Protein AF-E9E5L5-F1 (afdb_monomer_lite)

Structure (mmCIF, N/CA/C/O backbone):
data_AF-E9E5L5-F1
#
_entry.id   AF-E9E5L5-F1
#
loop_
_atom_site.group_PDB
_atom_site.id
_atom_site.type_symbol
_atom_site.label_atom_id
_atom_site.label_alt_id
_atom_site.label_comp_id
_atom_site.label_asym_id
_atom_site.label_entity_id
_atom_site.label_seq_id
_atom_site.pdbx_PDB_ins_code
_atom_site.Cartn_x
_atom_site.Cartn_y
_atom_site.Cartn_z
_atom_site.occupancy
_atom_site.B_iso_or_equiv
_atom_site.auth_seq_id
_atom_site.auth_comp_id
_atom_site.auth_asym_id
_atom_site.auth_atom_id
_atom_site.pdbx_PDB_model_num
ATOM 1 N N . MET A 1 1 ? 14.025 45.780 15.613 1.00 39.31 1 MET A N 1
ATOM 2 C CA . MET A 1 1 ? 13.785 45.197 14.276 1.00 39.31 1 MET A CA 1
ATOM 3 C C . MET A 1 1 ? 14.409 43.807 14.277 1.00 39.31 1 MET A C 1
ATOM 5 O O . MET A 1 1 ? 15.567 43.674 13.907 1.00 39.31 1 MET A O 1
ATOM 9 N N . SER A 1 2 ? 13.712 42.800 14.807 1.00 39.78 2 SER A N 1
ATOM 10 C CA . SER A 1 2 ? 14.229 41.425 14.818 1.00 39.78 2 SER A CA 1
ATOM 11 C C . SER A 1 2 ? 13.810 40.749 13.519 1.00 39.78 2 SER A C 1
ATOM 13 O O . SER A 1 2 ? 12.618 40.644 13.240 1.00 39.78 2 SER A O 1
ATOM 15 N N . ALA A 1 3 ? 14.792 40.371 12.703 1.00 44.47 3 ALA A N 1
ATOM 16 C CA . ALA A 1 3 ? 14.573 39.648 11.461 1.00 44.47 3 ALA A CA 1
ATOM 17 C C . ALA A 1 3 ? 14.050 38.240 11.7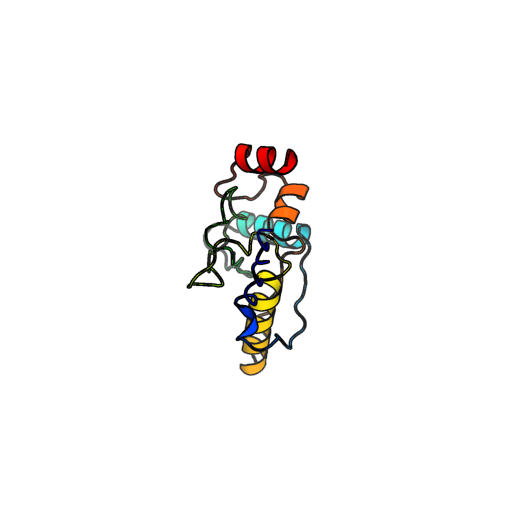74 1.00 44.47 3 ALA A C 1
ATOM 19 O O . ALA A 1 3 ? 14.644 37.511 12.566 1.00 44.47 3 ALA A O 1
ATOM 20 N N . VAL A 1 4 ? 12.929 37.876 11.156 1.00 40.59 4 VAL A N 1
ATOM 21 C CA . VAL A 1 4 ? 12.406 36.510 11.161 1.00 40.59 4 VAL A CA 1
ATOM 22 C C . VAL A 1 4 ? 13.197 35.729 10.116 1.00 40.59 4 VAL A C 1
ATOM 24 O O . VAL A 1 4 ? 13.047 35.964 8.919 1.00 40.59 4 VAL A O 1
ATOM 27 N N . THR A 1 5 ? 14.067 34.825 10.557 1.00 38.62 5 THR A N 1
ATOM 28 C CA . THR A 1 5 ? 14.702 33.839 9.679 1.00 38.62 5 THR A CA 1
ATOM 29 C C . THR A 1 5 ? 13.642 32.807 9.293 1.00 38.62 5 THR A C 1
ATOM 31 O O . THR A 1 5 ? 13.180 32.052 10.145 1.00 38.62 5 THR A O 1
ATOM 34 N N . GLN A 1 6 ? 13.214 32.797 8.028 1.00 42.97 6 GLN A N 1
ATOM 35 C CA . GLN A 1 6 ? 12.409 31.702 7.481 1.00 42.97 6 GLN A CA 1
ATOM 36 C C . GLN A 1 6 ? 13.263 30.428 7.468 1.00 42.97 6 GLN A C 1
ATOM 38 O O . GLN A 1 6 ? 14.373 30.434 6.933 1.00 42.97 6 GLN A O 1
ATOM 43 N N . ALA A 1 7 ? 12.761 29.355 8.079 1.00 49.84 7 ALA A N 1
ATOM 44 C CA . ALA A 1 7 ? 13.357 28.033 7.958 1.00 49.84 7 ALA A CA 1
ATOM 45 C C . ALA A 1 7 ? 13.292 27.598 6.485 1.00 49.84 7 ALA A C 1
ATOM 47 O O . ALA A 1 7 ? 12.228 27.645 5.873 1.00 49.84 7 ALA A O 1
ATOM 48 N N . GLN A 1 8 ? 14.434 27.230 5.904 1.00 48.19 8 GLN A N 1
ATOM 49 C CA . GLN A 1 8 ? 14.469 26.560 4.607 1.00 48.19 8 GLN A CA 1
ATOM 50 C C . GLN A 1 8 ? 13.942 25.135 4.795 1.00 48.19 8 GLN A C 1
ATOM 52 O O . GLN A 1 8 ? 14.515 24.380 5.580 1.00 48.19 8 GLN A O 1
ATOM 57 N N . ASP A 1 9 ? 12.869 24.779 4.088 1.00 61.03 9 ASP A N 1
ATOM 58 C CA . ASP A 1 9 ? 12.370 23.405 4.054 1.00 61.03 9 ASP A CA 1
ATOM 59 C C . ASP A 1 9 ? 13.462 22.479 3.502 1.00 61.03 9 ASP A C 1
ATOM 61 O O . ASP A 1 9 ? 14.008 22.703 2.417 1.00 61.03 9 ASP A O 1
ATOM 65 N N . ALA A 1 10 ? 13.804 21.441 4.266 1.00 62.66 10 ALA A N 1
ATOM 66 C CA . ALA A 1 10 ? 14.734 20.417 3.818 1.00 62.66 10 ALA A CA 1
ATOM 67 C C . ALA A 1 10 ? 14.164 19.692 2.582 1.00 62.66 10 ALA A C 1
ATOM 69 O O . ALA A 1 10 ? 12.948 19.481 2.490 1.00 62.66 10 ALA A O 1
ATOM 70 N N . PRO A 1 11 ? 15.014 19.282 1.622 1.00 70.56 11 PRO A N 1
ATOM 71 C CA . PRO A 1 11 ? 14.548 18.497 0.492 1.00 70.56 11 PRO A CA 1
ATOM 72 C C . PRO A 1 11 ? 13.938 17.177 0.994 1.00 70.56 11 PRO A C 1
ATOM 74 O O . PRO A 1 11 ? 14.405 16.609 1.984 1.00 70.56 11 PRO A O 1
ATOM 77 N N . 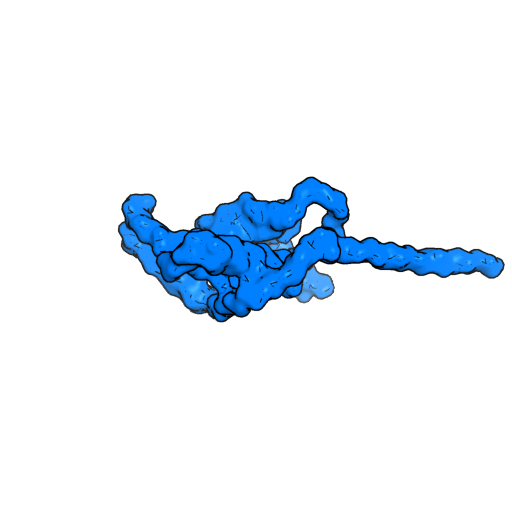PRO A 1 12 ? 12.898 16.649 0.328 1.00 74.12 12 PRO A N 1
ATOM 78 C CA . PRO A 1 12 ? 12.294 15.395 0.751 1.00 74.12 12 PRO A CA 1
ATOM 79 C C . PRO A 1 12 ? 13.306 14.245 0.654 1.00 74.12 12 PRO A C 1
ATOM 81 O O . PRO A 1 12 ? 14.132 14.227 -0.257 1.00 74.12 12 PRO A O 1
ATOM 84 N N . TRP A 1 13 ? 13.210 13.247 1.539 1.00 75.50 13 TRP A N 1
ATOM 85 C CA . TRP A 1 13 ? 14.185 12.145 1.630 1.00 75.50 13 TRP A CA 1
ATOM 86 C C . TRP A 1 13 ? 14.400 11.390 0.308 1.00 75.50 13 TRP A C 1
ATOM 88 O O . TRP A 1 13 ? 15.501 10.941 0.007 1.00 75.50 13 TRP A O 1
ATOM 98 N N . TRP A 1 14 ? 13.358 11.281 -0.521 1.00 72.50 14 TRP A N 1
ATOM 99 C CA . TRP A 1 14 ? 13.432 10.587 -1.808 1.00 72.50 14 TRP A CA 1
ATOM 100 C C . TRP A 1 14 ? 14.185 11.377 -2.888 1.00 72.50 14 TRP A C 1
ATOM 102 O O . TRP A 1 14 ? 14.390 10.852 -3.976 1.00 72.50 14 TRP A O 1
ATOM 112 N N . SER A 1 15 ? 14.575 12.630 -2.630 1.00 79.62 15 SER A N 1
ATOM 113 C CA . SER A 1 15 ? 15.284 13.479 -3.601 1.00 79.62 15 SER A CA 1
ATOM 114 C C . SER A 1 15 ? 16.688 12.979 -3.950 1.00 79.62 15 SER A C 1
ATOM 116 O O . SER A 1 15 ? 17.201 13.313 -5.013 1.00 79.62 15 SER A O 1
ATOM 118 N N . SER A 1 16 ? 17.300 12.157 -3.093 1.00 79.50 16 SER A N 1
ATOM 119 C CA . SER A 1 16 ? 18.600 11.524 -3.355 1.00 79.50 16 SER A CA 1
ATOM 120 C C . SER A 1 16 ? 18.509 10.269 -4.230 1.00 79.50 16 SER A C 1
ATOM 122 O O . SER A 1 16 ? 19.540 9.705 -4.593 1.00 79.50 16 SER A O 1
ATOM 124 N N . PHE A 1 17 ? 17.298 9.819 -4.564 1.00 79.88 17 PHE A N 1
ATOM 125 C CA . PHE A 1 17 ? 17.047 8.604 -5.333 1.00 79.88 17 PHE A CA 1
ATOM 126 C C . PHE A 1 17 ? 16.531 8.946 -6.738 1.00 79.88 17 PHE A C 1
ATOM 128 O O . PHE A 1 17 ? 15.884 9.982 -6.919 1.00 79.88 17 PHE A O 1
ATOM 135 N N . PRO A 1 18 ? 16.784 8.090 -7.746 1.00 85.56 18 PRO A N 1
ATOM 136 C CA . PRO A 1 18 ? 16.261 8.302 -9.092 1.00 85.56 18 PRO A CA 1
ATOM 137 C C . PRO A 1 18 ? 14.729 8.308 -9.101 1.00 85.56 18 PRO A C 1
ATOM 139 O O . PRO A 1 18 ? 14.085 7.635 -8.293 1.00 85.56 18 PRO A O 1
ATOM 142 N N . GLU A 1 19 ? 14.123 9.034 -10.039 1.00 87.44 19 GLU A N 1
ATOM 143 C CA . GLU A 1 19 ? 12.679 8.926 -10.248 1.00 87.44 19 GLU A CA 1
ATOM 144 C C . GLU A 1 19 ? 12.321 7.545 -10.816 1.00 87.44 19 GLU A C 1
ATOM 146 O O . GLU A 1 19 ? 13.027 7.064 -11.709 1.00 87.44 19 GLU A O 1
ATOM 151 N N . PRO A 1 20 ? 11.248 6.901 -10.314 1.00 89.62 20 PRO A N 1
ATOM 152 C CA . PRO A 1 20 ? 10.754 5.676 -10.919 1.00 89.62 20 PRO A CA 1
ATOM 153 C C . PRO A 1 20 ? 10.349 5.901 -12.374 1.00 89.62 20 PRO A C 1
ATOM 155 O O . PRO A 1 20 ? 9.744 6.926 -12.699 1.00 89.62 20 PRO A O 1
ATOM 158 N N . LYS A 1 21 ? 10.658 4.940 -13.241 1.00 90.56 21 LYS A N 1
ATOM 159 C CA . LYS A 1 21 ? 10.424 5.050 -14.690 1.00 90.56 21 LYS A CA 1
ATOM 160 C C . LYS A 1 21 ? 9.156 4.320 -15.114 1.00 90.56 21 LYS A C 1
ATOM 162 O O . LYS A 1 21 ? 8.466 4.762 -16.032 1.00 90.56 21 LYS A O 1
ATOM 167 N N . ALA A 1 22 ? 8.865 3.192 -14.477 1.00 86.75 22 ALA A N 1
ATOM 168 C CA . ALA A 1 22 ? 7.745 2.345 -14.829 1.00 86.75 22 ALA A CA 1
ATOM 169 C C . ALA A 1 22 ? 6.400 2.969 -14.419 1.00 86.75 22 ALA A C 1
ATOM 171 O O . ALA A 1 22 ? 6.257 3.471 -13.299 1.00 86.75 22 ALA A O 1
ATOM 172 N N . PRO A 1 23 ? 5.373 2.892 -15.285 1.00 86.38 23 PRO A N 1
ATOM 173 C CA . PRO A 1 23 ? 4.016 3.211 -14.881 1.00 86.38 23 PRO A CA 1
ATOM 174 C C . PRO A 1 23 ? 3.521 2.154 -13.891 1.00 86.38 23 PRO A C 1
ATOM 176 O O . PRO A 1 23 ? 3.625 0.951 -14.132 1.00 86.38 23 PRO A O 1
ATOM 179 N N . VAL A 1 24 ? 2.951 2.610 -12.781 1.00 89.88 24 VAL A N 1
ATOM 180 C CA . VAL A 1 24 ? 2.397 1.737 -11.744 1.00 89.88 24 VAL A CA 1
ATOM 181 C C . VAL A 1 24 ? 0.882 1.797 -11.794 1.00 89.88 24 VAL A C 1
ATOM 183 O O . VAL A 1 24 ? 0.294 2.877 -11.876 1.00 89.88 24 VAL A O 1
ATOM 186 N N . HIS A 1 25 ? 0.243 0.634 -11.707 1.00 90.81 25 HIS A N 1
ATOM 187 C CA . HIS A 1 25 ? -1.210 0.548 -11.676 1.00 90.81 25 HIS A CA 1
ATOM 188 C C . HIS A 1 25 ? -1.740 1.043 -10.327 1.00 90.81 25 HIS A C 1
ATOM 190 O O . HIS A 1 25 ? -1.198 0.712 -9.272 1.00 90.81 25 HIS A O 1
ATOM 196 N N . ALA A 1 26 ? -2.812 1.831 -10.353 1.00 93.38 26 ALA A N 1
ATOM 197 C CA . ALA A 1 26 ? -3.532 2.229 -9.151 1.00 93.38 26 ALA A CA 1
ATOM 198 C C . ALA A 1 26 ? -4.779 1.358 -9.004 1.00 93.38 26 ALA A C 1
ATOM 200 O O . ALA A 1 26 ? -5.693 1.459 -9.817 1.00 93.38 26 ALA A O 1
ATOM 201 N N . LEU A 1 27 ? -4.800 0.514 -7.975 1.00 95.06 27 LEU A N 1
ATOM 202 C CA . LEU A 1 27 ? -5.955 -0.305 -7.628 1.00 95.06 27 LEU A CA 1
ATOM 203 C C . LEU A 1 27 ? -6.951 0.524 -6.825 1.00 95.06 27 LEU A C 1
ATOM 205 O O . LEU A 1 27 ? -6.561 1.280 -5.922 1.00 95.06 27 LEU A O 1
ATOM 209 N N . GLU A 1 28 ? -8.234 0.365 -7.135 1.00 95.88 28 GLU A N 1
ATOM 210 C CA . GLU A 1 28 ? -9.287 0.948 -6.318 1.00 95.88 28 GLU A CA 1
ATOM 211 C C . GLU A 1 28 ? -9.390 0.185 -4.984 1.00 95.88 28 GLU A C 1
ATOM 213 O O . GLU A 1 28 ? -9.053 -1.003 -4.897 1.00 95.88 28 GLU A O 1
ATOM 218 N N . PRO A 1 29 ? -9.870 0.832 -3.908 1.00 95.44 29 PRO A N 1
ATOM 219 C CA . PRO A 1 29 ? -10.105 0.151 -2.638 1.00 95.44 29 PRO A CA 1
ATOM 220 C C . PRO A 1 29 ? -11.031 -1.072 -2.755 1.00 95.44 29 PRO A C 1
ATOM 222 O O . PRO A 1 29 ? -10.916 -2.011 -1.976 1.00 95.44 29 PRO A O 1
ATOM 225 N N . GLU A 1 30 ? -11.967 -1.076 -3.700 1.00 96.44 30 GLU A N 1
ATOM 226 C CA . GLU A 1 30 ? -12.832 -2.216 -4.024 1.00 96.44 30 GLU A CA 1
ATOM 227 C C . GLU A 1 30 ? -12.052 -3.435 -4.507 1.00 96.44 30 GLU A C 1
ATOM 229 O O . GLU A 1 30 ? -12.317 -4.539 -4.035 1.00 96.44 30 GLU A O 1
ATOM 234 N N . ASP A 1 31 ? -11.079 -3.240 -5.396 1.00 95.50 31 ASP A N 1
ATOM 235 C CA . ASP A 1 31 ? -10.292 -4.337 -5.962 1.00 95.50 31 ASP A CA 1
ATOM 236 C C . ASP A 1 31 ? -9.487 -5.026 -4.855 1.00 95.50 31 ASP A C 1
ATOM 238 O O . ASP A 1 31 ? -9.478 -6.249 -4.722 1.00 95.50 31 ASP A O 1
ATOM 242 N N . VAL A 1 32 ? -8.867 -4.226 -3.981 1.00 95.19 32 VAL A N 1
ATOM 243 C CA . VAL A 1 32 ? -8.105 -4.738 -2.836 1.00 95.19 32 VAL A CA 1
ATOM 244 C C . VAL A 1 32 ? -9.024 -5.395 -1.799 1.00 95.19 32 VAL A C 1
ATOM 246 O O . VAL A 1 32 ? -8.664 -6.428 -1.236 1.00 95.19 32 VAL A O 1
ATOM 249 N N . ALA A 1 33 ? -10.229 -4.865 -1.570 1.00 95.38 33 ALA A N 1
ATOM 250 C CA . ALA A 1 33 ? -11.220 -5.498 -0.697 1.00 95.38 33 ALA A CA 1
ATOM 251 C C . ALA A 1 33 ? -11.639 -6.881 -1.211 1.00 95.38 33 ALA A C 1
ATOM 253 O O . ALA A 1 33 ? -11.673 -7.835 -0.435 1.00 95.38 33 ALA A O 1
ATOM 254 N N . GLN A 1 34 ? -11.885 -7.016 -2.516 1.00 94.75 34 GLN A N 1
ATOM 255 C CA . GLN A 1 34 ? -12.213 -8.304 -3.128 1.00 94.75 34 GLN A CA 1
ATOM 256 C C . GLN A 1 34 ? -11.066 -9.310 -2.988 1.00 94.75 34 GLN A C 1
ATOM 258 O O . GLN A 1 34 ? -11.319 -10.475 -2.680 1.00 94.75 34 GLN A O 1
ATOM 263 N N . LEU A 1 35 ? -9.810 -8.879 -3.152 1.00 93.25 35 LEU A N 1
ATOM 264 C CA . LEU A 1 35 ? -8.630 -9.723 -2.920 1.00 93.25 35 LEU A CA 1
ATOM 265 C C . LEU A 1 35 ? -8.550 -10.216 -1.464 1.00 93.25 35 LEU A C 1
ATOM 267 O O . LEU A 1 35 ? -8.303 -11.398 -1.218 1.00 93.25 35 LEU A O 1
ATOM 271 N N . LEU A 1 36 ? -8.811 -9.337 -0.494 1.00 92.81 36 LEU A N 1
ATOM 272 C CA . LEU A 1 36 ? -8.836 -9.700 0.927 1.00 92.81 36 LEU A CA 1
ATOM 273 C C . LEU A 1 36 ? -9.962 -10.694 1.248 1.00 92.81 36 LEU A C 1
ATOM 275 O O . 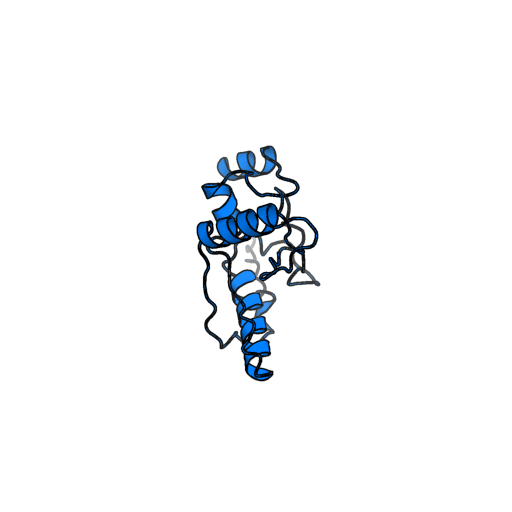LEU A 1 36 ? -9.721 -11.695 1.923 1.00 92.81 36 LEU A O 1
ATOM 279 N N . GLU A 1 37 ? -11.175 -10.452 0.748 1.00 93.06 37 GLU A N 1
ATOM 280 C CA . GLU A 1 37 ? -12.343 -11.314 0.979 1.00 93.06 37 GLU A CA 1
ATOM 281 C C . GLU A 1 37 ? -12.176 -12.697 0.325 1.00 93.06 37 GLU A C 1
ATOM 283 O O . GLU A 1 37 ? -12.483 -13.725 0.940 1.00 93.06 37 GLU A O 1
ATOM 288 N N . SER A 1 38 ? -11.631 -12.744 -0.892 1.00 90.56 38 SER A N 1
ATOM 289 C CA . SER A 1 38 ? -11.357 -14.002 -1.597 1.00 90.56 38 SER A CA 1
ATOM 290 C C . SER A 1 38 ? -10.259 -14.822 -0.916 1.00 90.56 38 SER A C 1
ATOM 292 O O . SER A 1 38 ? -10.435 -16.028 -0.740 1.00 90.56 38 SER A O 1
ATOM 294 N N . HIS A 1 39 ? -9.186 -14.189 -0.430 1.00 88.12 39 HIS A N 1
ATOM 295 C CA . HIS A 1 39 ? -8.176 -14.879 0.378 1.00 88.12 39 HIS A CA 1
ATOM 296 C C . HIS A 1 39 ? -8.743 -15.381 1.714 1.00 88.12 39 HIS A C 1
ATOM 298 O O . HIS A 1 39 ? -8.504 -16.524 2.098 1.00 88.12 39 HIS A O 1
ATOM 304 N N . ALA A 1 40 ? -9.519 -14.558 2.426 1.00 87.69 40 ALA A N 1
ATOM 305 C CA . ALA A 1 40 ? -10.139 -14.967 3.688 1.00 87.69 40 ALA A CA 1
ATOM 306 C C . ALA A 1 40 ? -11.059 -16.189 3.510 1.00 87.69 40 ALA A C 1
ATOM 308 O O . ALA A 1 40 ? -11.085 -17.076 4.362 1.00 87.69 40 ALA A O 1
ATOM 309 N N . SER A 1 41 ? -11.761 -16.265 2.376 1.00 87.50 41 SER A N 1
ATOM 310 C CA . SER A 1 41 ? -12.653 -17.380 2.036 1.00 87.50 41 SER A CA 1
ATOM 311 C C . SER A 1 41 ? -11.911 -18.665 1.644 1.00 87.50 41 SER A C 1
ATOM 313 O O . SER A 1 41 ? -12.459 -19.754 1.797 1.00 87.50 41 SER A O 1
ATOM 315 N N . ALA A 1 42 ? -10.672 -18.564 1.153 1.00 85.38 42 ALA A N 1
ATOM 316 C CA . ALA A 1 42 ? -9.874 -19.706 0.701 1.00 85.38 42 ALA A CA 1
ATOM 317 C C . ALA A 1 42 ? -9.197 -20.492 1.849 1.00 85.38 42 ALA A C 1
ATOM 319 O O . ALA A 1 42 ? -8.750 -21.624 1.647 1.00 85.38 42 ALA A O 1
ATOM 320 N N . GLY A 1 43 ? -9.172 -19.934 3.064 1.00 80.94 43 GLY A N 1
ATOM 321 C CA . GLY A 1 43 ? -8.640 -20.575 4.270 1.00 80.94 43 GLY A CA 1
ATOM 322 C C . GLY A 1 43 ? -7.140 -20.327 4.518 1.00 80.94 43 GLY A C 1
ATOM 323 O O . GLY A 1 43 ? -6.428 -19.808 3.665 1.00 80.94 43 GLY A O 1
ATOM 324 N N . PRO A 1 44 ? -6.615 -20.698 5.701 1.00 74.75 44 PRO A N 1
ATOM 325 C CA . PRO A 1 44 ? -5.296 -20.258 6.182 1.00 74.75 44 PRO A CA 1
ATOM 326 C C . PRO A 1 44 ? -4.091 -20.784 5.384 1.00 74.75 44 PRO A C 1
ATOM 328 O O . PRO A 1 44 ? -3.016 -20.199 5.467 1.00 74.75 44 PRO A O 1
ATOM 331 N N . ASN A 1 45 ? -4.263 -21.858 4.607 1.00 76.50 45 ASN A N 1
ATOM 332 C CA . ASN A 1 45 ? -3.196 -22.486 3.816 1.00 76.50 45 ASN A CA 1
ATOM 333 C C . ASN A 1 45 ? -3.341 -22.240 2.305 1.00 76.50 45 ASN A C 1
ATOM 335 O O . ASN A 1 45 ? -2.663 -22.892 1.511 1.00 76.50 45 ASN A O 1
ATOM 339 N N . SER A 1 46 ? -4.238 -21.343 1.886 1.00 81.75 46 SER A N 1
ATOM 340 C CA . SER A 1 46 ? -4.368 -21.007 0.470 1.00 81.75 46 SER A CA 1
ATOM 341 C C . SER A 1 46 ? -3.156 -20.218 -0.021 1.00 81.75 46 SER A C 1
ATOM 343 O O . SER A 1 46 ? -2.650 -19.343 0.685 1.00 81.75 46 SER A O 1
ATOM 345 N N . ALA A 1 47 ? -2.712 -20.492 -1.248 1.00 81.25 47 ALA A N 1
ATOM 346 C CA . ALA A 1 47 ? -1.677 -19.692 -1.886 1.00 81.25 47 ALA A CA 1
ATOM 347 C C . ALA A 1 47 ? -2.162 -18.244 -2.064 1.00 81.25 47 ALA A C 1
ATOM 349 O O . ALA A 1 47 ? -3.245 -18.000 -2.599 1.00 81.25 47 ALA A O 1
ATOM 350 N N . LYS A 1 48 ? -1.350 -17.281 -1.620 1.00 81.50 48 LYS A N 1
ATOM 351 C CA . LYS A 1 48 ? -1.609 -15.855 -1.828 1.00 81.50 48 LYS A CA 1
ATOM 352 C C . LYS A 1 48 ? -1.211 -15.462 -3.244 1.00 81.50 48 LYS A C 1
ATOM 354 O O . LYS A 1 48 ? -0.075 -15.689 -3.645 1.00 81.50 48 LYS A O 1
ATOM 359 N N . SER A 1 49 ? -2.125 -14.823 -3.966 1.00 88.56 49 SER A N 1
ATOM 360 C CA . SER A 1 49 ? -1.844 -14.185 -5.258 1.00 88.56 49 SER A CA 1
ATOM 361 C C . SER A 1 49 ? -1.387 -12.729 -5.123 1.00 88.56 49 SER A C 1
ATOM 363 O O . SER A 1 49 ? -1.033 -12.108 -6.119 1.00 88.56 49 SER A O 1
ATOM 365 N N . PHE A 1 50 ? -1.400 -12.171 -3.908 1.00 92.94 50 PHE A N 1
ATOM 366 C CA . PHE A 1 50 ? -1.030 -10.784 -3.643 1.00 92.94 50 PHE A CA 1
ATOM 367 C C . PHE A 1 50 ? -0.310 -10.626 -2.299 1.00 92.94 50 PHE A C 1
ATOM 369 O O . PHE A 1 50 ? -0.472 -11.431 -1.377 1.00 92.94 50 PHE A O 1
ATOM 376 N N . LEU A 1 51 ? 0.454 -9.540 -2.185 1.00 93.25 51 LEU A N 1
ATOM 377 C CA . LEU A 1 51 ? 1.063 -9.075 -0.945 1.00 93.25 51 LEU A CA 1
ATOM 378 C C . LEU A 1 51 ? 0.736 -7.594 -0.764 1.00 93.25 51 LEU A C 1
ATOM 380 O O . LEU A 1 51 ? 1.038 -6.780 -1.635 1.00 93.25 51 LEU A O 1
ATOM 384 N N . LEU A 1 52 ? 0.144 -7.245 0.377 1.00 94.25 52 LEU A N 1
ATOM 385 C CA . LEU A 1 52 ? -0.082 -5.854 0.743 1.00 94.25 52 LEU A CA 1
ATOM 386 C C . LEU A 1 52 ? 1.094 -5.356 1.584 1.00 94.25 52 LEU A C 1
ATOM 388 O O . LEU A 1 52 ? 1.394 -5.928 2.631 1.00 94.25 52 LEU A O 1
ATOM 392 N N . VAL A 1 53 ? 1.751 -4.294 1.125 1.00 93.56 53 VAL A N 1
ATOM 393 C CA . VAL A 1 53 ? 2.902 -3.695 1.806 1.00 93.56 53 VAL A CA 1
ATOM 394 C C . VAL A 1 53 ? 2.517 -2.312 2.314 1.00 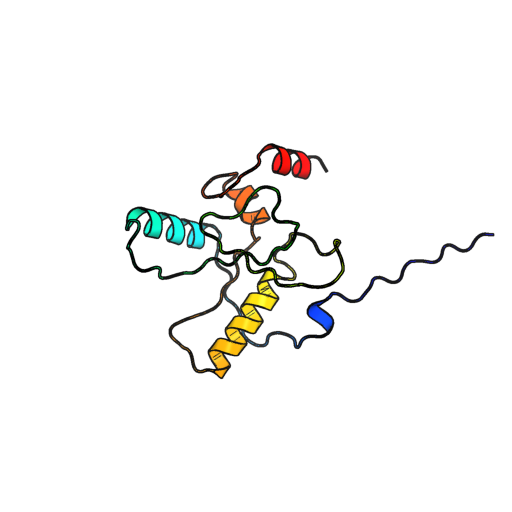93.56 53 VAL A C 1
ATOM 396 O O . VAL A 1 53 ? 2.166 -1.429 1.530 1.00 93.56 53 VAL A O 1
ATOM 399 N N . ASP A 1 54 ? 2.580 -2.124 3.629 1.00 91.06 54 ASP A N 1
ATOM 400 C CA . ASP A 1 54 ? 2.483 -0.804 4.246 1.00 91.06 54 ASP A CA 1
ATOM 401 C C . ASP A 1 54 ? 3.886 -0.198 4.316 1.00 91.06 54 ASP A C 1
ATOM 403 O O . ASP A 1 54 ? 4.811 -0.818 4.830 1.00 91.06 54 ASP A O 1
ATOM 407 N N . VAL A 1 55 ? 4.055 0.999 3.760 1.00 89.94 55 VAL A N 1
ATOM 408 C CA . VAL A 1 55 ? 5.350 1.697 3.688 1.00 89.94 55 VAL A CA 1
ATOM 409 C C . VAL A 1 55 ? 5.447 2.867 4.672 1.00 89.94 55 VAL A C 1
ATOM 411 O O . VAL A 1 55 ? 6.357 3.702 4.574 1.00 89.94 55 VAL A O 1
ATOM 414 N N . ARG A 1 56 ? 4.483 2.976 5.596 1.00 87.44 56 ARG A N 1
ATOM 415 C CA . ARG A 1 56 ? 4.475 3.972 6.676 1.00 87.44 56 ARG A CA 1
ATOM 416 C C . ARG A 1 56 ? 5.517 3.631 7.743 1.00 87.44 56 ARG A C 1
ATOM 418 O O . ARG A 1 56 ? 5.985 2.504 7.830 1.00 87.44 56 ARG A O 1
ATOM 425 N N . ARG A 1 57 ? 5.933 4.627 8.535 1.00 81.25 57 ARG A N 1
ATOM 426 C CA . ARG A 1 57 ? 7.010 4.464 9.532 1.00 81.25 57 ARG A CA 1
ATOM 427 C C . ARG A 1 57 ? 6.460 4.419 10.947 1.00 81.25 57 ARG A C 1
ATOM 429 O O . ARG A 1 57 ? 6.166 3.343 11.436 1.00 81.25 57 ARG A O 1
ATOM 436 N N . THR A 1 58 ? 6.373 5.574 11.606 1.00 72.81 58 THR A N 1
ATOM 437 C CA . THR A 1 58 ? 5.760 5.758 12.932 1.00 72.81 58 THR A CA 1
ATOM 438 C C . THR A 1 58 ? 4.317 6.236 12.807 1.00 72.81 58 THR A C 1
ATOM 440 O O . THR A 1 58 ? 3.554 6.145 13.752 1.00 72.81 58 THR A O 1
ATOM 443 N N . ASP A 1 59 ? 3.917 6.683 11.618 1.00 72.25 59 ASP A N 1
ATOM 444 C CA . ASP A 1 59 ? 2.587 7.190 11.292 1.00 72.25 59 ASP A CA 1
ATOM 445 C C . ASP A 1 59 ? 1.595 6.078 10.888 1.00 72.25 59 ASP A C 1
ATOM 447 O O . ASP A 1 59 ? 0.729 6.266 10.029 1.00 72.25 59 ASP A O 1
ATOM 451 N N . TRP A 1 60 ? 1.744 4.892 11.487 1.00 72.69 60 TRP A N 1
ATOM 452 C CA . TRP A 1 60 ? 0.819 3.760 11.335 1.00 72.69 60 TRP A CA 1
ATOM 453 C C . TRP A 1 60 ? -0.326 3.773 12.359 1.00 72.69 60 TRP A C 1
ATOM 455 O O . TRP A 1 60 ? -1.195 2.903 12.322 1.00 72.69 60 TRP A O 1
ATOM 465 N N . GLU A 1 61 ? -0.339 4.766 13.248 1.00 82.75 61 GLU A N 1
ATOM 466 C CA . GLU A 1 61 ? -1.420 5.029 14.196 1.00 82.75 61 GLU A CA 1
ATOM 467 C C . GLU A 1 61 ? -2.789 5.053 13.486 1.00 82.75 61 GLU A C 1
ATOM 469 O O . GLU A 1 61 ? -2.904 5.448 12.321 1.00 82.75 61 GLU A O 1
ATOM 474 N N . GLY A 1 62 ? -3.827 4.563 14.169 1.00 86.62 62 GLY A N 1
ATOM 475 C CA . GLY A 1 62 ? -5.150 4.338 13.574 1.00 86.62 62 GLY A CA 1
ATOM 476 C C . GLY A 1 62 ? -5.340 2.965 12.922 1.00 86.62 62 GLY A C 1
ATOM 477 O O . GLY A 1 62 ? -6.465 2.633 12.540 1.00 86.62 62 GLY A O 1
ATOM 478 N N . GLY A 1 63 ? -4.278 2.165 12.812 1.00 91.25 63 GLY A N 1
ATOM 479 C CA . GLY A 1 63 ? -4.313 0.797 12.298 1.00 91.25 63 GLY A CA 1
ATOM 480 C C . GLY A 1 63 ? -3.742 0.661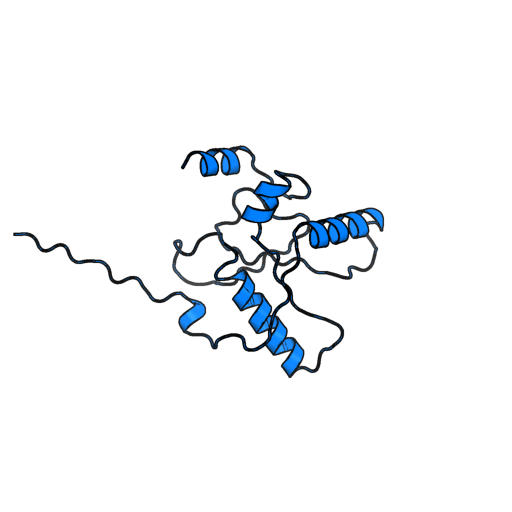 10.888 1.00 91.25 63 GLY A C 1
ATOM 481 O O . GLY A 1 63 ? -3.300 1.630 10.259 1.00 91.25 63 GLY A O 1
ATOM 482 N N . THR A 1 64 ? -3.748 -0.567 10.379 1.00 93.06 64 THR A N 1
ATOM 483 C CA . THR A 1 64 ? -3.294 -0.924 9.026 1.00 93.06 64 THR A CA 1
ATOM 484 C C . THR A 1 64 ? -4.409 -1.642 8.274 1.00 93.06 64 THR A C 1
ATOM 486 O O . THR A 1 64 ? -5.344 -2.153 8.883 1.00 93.06 64 THR A O 1
ATOM 489 N N . VAL A 1 65 ? -4.345 -1.690 6.943 1.00 92.94 65 VAL A N 1
ATOM 490 C CA . VAL A 1 65 ? -5.247 -2.577 6.188 1.00 92.94 65 VAL A CA 1
ATOM 491 C C . VAL A 1 65 ? -4.896 -4.025 6.536 1.00 92.94 65 VAL A C 1
ATOM 493 O O . VAL A 1 65 ? -3.722 -4.353 6.713 1.00 92.94 65 VAL A O 1
ATOM 496 N N . ALA A 1 66 ? -5.909 -4.876 6.672 1.00 92.25 66 ALA A N 1
ATOM 497 C CA . ALA A 1 66 ? -5.737 -6.232 7.168 1.00 92.25 66 ALA A CA 1
ATOM 498 C C . ALA A 1 66 ? -4.682 -7.002 6.366 1.00 92.25 66 ALA A C 1
ATOM 500 O O . ALA A 1 66 ? -4.638 -6.924 5.134 1.00 92.25 66 ALA A O 1
ATOM 501 N N . THR A 1 67 ? -3.859 -7.783 7.066 1.00 89.31 67 THR A N 1
ATOM 502 C CA . THR A 1 67 ? -2.792 -8.633 6.499 1.00 89.31 67 THR A CA 1
ATOM 503 C C . THR A 1 67 ? -1.608 -7.897 5.858 1.00 89.31 67 THR A C 1
ATOM 505 O O . THR A 1 67 ? -0.728 -8.550 5.291 1.00 89.31 67 THR A O 1
ATOM 508 N N . SER A 1 68 ? -1.543 -6.564 5.957 1.00 91.44 68 SER A N 1
ATOM 509 C CA . SER A 1 68 ? -0.418 -5.789 5.427 1.00 91.44 68 SER A CA 1
ATOM 510 C C . SER A 1 68 ? 0.887 -6.088 6.166 1.00 91.44 68 SER A C 1
ATOM 512 O O . SER A 1 68 ? 0.921 -6.062 7.398 1.00 91.44 68 SER A O 1
ATOM 514 N N . LEU A 1 69 ? 1.979 -6.278 5.427 1.00 90.75 69 LEU A N 1
ATOM 515 C CA . LEU A 1 69 ? 3.328 -6.323 5.988 1.00 90.75 69 LEU A CA 1
ATOM 516 C C . LEU A 1 69 ? 3.910 -4.907 6.032 1.00 90.75 69 LEU A C 1
ATOM 518 O O . LEU A 1 69 ? 3.993 -4.243 5.000 1.00 90.75 69 LEU A O 1
ATOM 522 N N . ASN A 1 70 ? 4.332 -4.453 7.211 1.00 89.19 70 ASN A N 1
ATOM 523 C CA . ASN A 1 70 ? 4.940 -3.135 7.359 1.00 89.19 70 ASN A CA 1
ATOM 524 C C . ASN A 1 70 ? 6.430 -3.170 6.972 1.00 89.19 70 ASN A C 1
ATOM 526 O O . ASN A 1 70 ? 7.239 -3.763 7.687 1.00 89.19 70 ASN A O 1
ATOM 530 N N . LEU A 1 71 ? 6.784 -2.526 5.857 1.00 88.12 71 LEU A N 1
ATOM 531 C CA . LEU A 1 71 ? 8.147 -2.335 5.350 1.00 88.12 71 LEU A CA 1
ATOM 532 C C . LEU A 1 71 ? 8.385 -0.829 5.126 1.00 88.12 71 LEU A C 1
ATOM 534 O O . LEU A 1 71 ? 8.203 -0.332 4.010 1.00 88.12 71 LEU A O 1
ATOM 538 N N . PRO A 1 72 ? 8.759 -0.076 6.178 1.00 85.75 72 PRO A N 1
ATOM 539 C CA . PRO A 1 72 ? 8.881 1.374 6.103 1.00 85.75 72 PRO A CA 1
ATOM 540 C C . PRO A 1 72 ? 9.876 1.816 5.027 1.00 85.75 72 PRO A C 1
ATOM 542 O O . PRO A 1 72 ? 11.029 1.393 5.028 1.00 85.75 72 PRO A O 1
ATOM 545 N N . ALA A 1 73 ? 9.461 2.738 4.156 1.00 76.25 73 ALA A N 1
ATOM 546 C CA . ALA A 1 73 ? 10.293 3.231 3.052 1.00 76.25 73 ALA A CA 1
ATOM 547 C C . ALA A 1 73 ? 11.508 4.076 3.485 1.00 76.25 73 ALA A C 1
ATOM 549 O O . ALA A 1 73 ? 12.280 4.509 2.636 1.00 76.25 73 ALA A O 1
ATOM 550 N N . HIS A 1 74 ? 11.655 4.374 4.780 1.00 69.75 74 HIS A N 1
ATOM 551 C CA . HIS A 1 74 ? 12.694 5.270 5.273 1.00 69.75 74 HIS A CA 1
ATOM 552 C C . HIS A 1 74 ? 13.175 4.901 6.683 1.00 69.75 74 HIS A C 1
ATOM 554 O O . HIS A 1 74 ? 12.358 4.736 7.595 1.00 69.75 74 HIS A O 1
ATOM 560 N N . THR A 1 75 ? 14.499 4.849 6.871 1.00 54.34 75 THR A N 1
ATOM 561 C CA . THR A 1 75 ? 15.153 4.547 8.154 1.00 54.34 75 THR A CA 1
ATOM 562 C C . THR A 1 75 ? 15.837 5.729 8.856 1.00 54.34 75 THR A C 1
ATOM 564 O O . THR A 1 75 ? 16.079 5.585 10.051 1.00 54.34 75 THR A O 1
ATOM 567 N N . GLU A 1 76 ? 16.071 6.911 8.259 1.00 44.91 76 GLU A N 1
ATOM 568 C CA . GLU A 1 76 ? 16.885 7.956 8.926 1.00 44.91 76 GLU A CA 1
ATOM 569 C C . GLU A 1 76 ? 16.366 9.408 8.772 1.00 44.91 76 GLU A C 1
ATOM 571 O O . GLU A 1 76 ? 16.478 10.044 7.738 1.00 44.91 76 GLU A O 1
ATOM 576 N N . THR A 1 77 ? 15.866 9.976 9.882 1.00 43.78 77 THR A N 1
ATOM 577 C CA . THR A 1 77 ? 15.683 11.428 10.153 1.00 43.78 77 THR A CA 1
ATOM 578 C C . THR A 1 77 ? 14.680 12.232 9.297 1.00 43.78 77 THR A C 1
ATOM 580 O O . THR A 1 77 ? 15.052 12.822 8.298 1.00 43.78 77 THR A O 1
ATOM 583 N N . ASP A 1 78 ? 13.403 12.281 9.716 1.00 45.34 78 ASP A N 1
ATOM 584 C CA . ASP A 1 78 ? 12.559 13.498 9.902 1.00 45.34 78 ASP A CA 1
ATOM 585 C C . ASP A 1 78 ? 11.073 13.072 10.099 1.00 45.34 78 ASP A C 1
ATOM 587 O O . ASP A 1 78 ? 10.523 12.359 9.253 1.00 45.34 78 ASP A O 1
ATOM 591 N N . PRO A 1 79 ? 10.411 13.424 11.221 1.00 44.94 79 PRO A N 1
ATOM 592 C CA . PRO A 1 79 ? 9.031 13.025 11.539 1.00 44.94 79 PRO A CA 1
ATOM 593 C C . PRO A 1 79 ? 7.915 13.719 10.725 1.00 44.94 79 PRO A C 1
ATOM 595 O O . PRO A 1 79 ? 6.748 13.372 10.910 1.00 44.94 79 PRO A O 1
ATOM 598 N N . SER A 1 80 ? 8.213 14.671 9.834 1.00 47.19 80 SER A N 1
ATOM 599 C CA . SER A 1 80 ? 7.183 15.529 9.212 1.00 47.19 80 SER A CA 1
ATOM 600 C C . SER A 1 80 ? 6.518 15.000 7.923 1.00 47.19 80 SER A C 1
ATOM 602 O O . SER A 1 80 ? 5.419 15.439 7.581 1.00 47.19 80 SER A O 1
ATOM 604 N N . GLN A 1 81 ? 7.091 14.015 7.222 1.00 49.38 81 GLN A N 1
ATOM 605 C CA . GLN A 1 81 ? 6.617 13.605 5.883 1.00 49.38 81 GLN A CA 1
ATOM 606 C C . GLN A 1 81 ? 5.549 12.493 5.949 1.00 49.38 81 GLN A C 1
ATOM 608 O O . GLN A 1 81 ? 5.784 11.317 5.655 1.00 49.38 81 GLN A O 1
ATOM 613 N N . THR A 1 82 ? 4.361 12.898 6.394 1.00 48.56 82 THR A N 1
ATOM 614 C CA . THR A 1 82 ? 3.283 12.074 6.957 1.00 48.56 82 THR A CA 1
ATOM 615 C C . THR A 1 82 ? 2.240 11.554 5.948 1.00 48.56 82 THR A C 1
ATOM 617 O O . THR A 1 82 ? 1.719 12.255 5.081 1.00 48.56 82 THR A O 1
ATOM 620 N N . GLY A 1 83 ? 1.880 10.279 6.114 1.00 47.81 83 GLY A N 1
ATOM 621 C CA . GLY A 1 83 ? 0.526 9.713 6.037 1.00 47.81 83 GLY A CA 1
ATOM 622 C C . GLY A 1 83 ? -0.251 9.644 4.717 1.00 47.81 83 GLY A C 1
ATOM 623 O O . GLY A 1 83 ? -1.260 8.941 4.686 1.00 47.81 83 GLY A O 1
ATOM 624 N N . SER A 1 84 ? 0.139 10.338 3.644 1.00 48.38 84 SER A N 1
ATOM 625 C CA . SER A 1 84 ? -0.558 10.241 2.348 1.00 48.38 84 SER A CA 1
ATOM 626 C C . SER A 1 84 ? 0.202 9.362 1.352 1.00 48.38 84 SER A C 1
ATOM 628 O O . SER A 1 84 ? 1.431 9.418 1.253 1.00 48.38 84 SER A O 1
ATOM 630 N N . SER A 1 85 ? -0.529 8.576 0.557 1.00 50.84 85 SER A N 1
ATOM 631 C CA . SER A 1 85 ? 0.037 7.827 -0.574 1.00 50.84 85 SER A CA 1
ATOM 632 C C . SER A 1 85 ? 0.513 8.728 -1.720 1.00 50.84 85 SER A C 1
ATOM 634 O O . SER A 1 85 ? 0.751 8.223 -2.801 1.00 50.84 85 SER A O 1
ATOM 636 N N . ASN A 1 86 ? 0.662 10.042 -1.544 1.00 53.38 86 ASN A N 1
ATOM 637 C CA . ASN A 1 86 ? 1.090 10.925 -2.634 1.00 53.38 86 ASN A CA 1
ATOM 638 C C . ASN A 1 86 ? 2.621 10.992 -2.790 1.00 53.38 86 ASN A C 1
ATOM 640 O O . ASN A 1 86 ? 3.102 11.482 -3.804 1.00 53.38 86 ASN A O 1
ATOM 644 N N . GLY A 1 87 ? 3.391 10.487 -1.815 1.00 67.38 87 GLY A N 1
ATOM 645 C CA . GLY A 1 87 ? 4.861 10.496 -1.861 1.00 67.38 87 GLY A CA 1
ATOM 646 C C . GLY A 1 87 ? 5.487 9.103 -1.821 1.00 67.38 87 GLY A C 1
ATOM 647 O O . GLY A 1 87 ? 6.124 8.672 -2.778 1.00 67.38 87 GLY A O 1
ATOM 648 N N . ARG A 1 88 ? 5.301 8.381 -0.707 1.00 80.44 88 ARG A N 1
ATOM 649 C CA . ARG A 1 88 ? 5.991 7.100 -0.454 1.00 80.44 88 ARG A CA 1
ATOM 650 C C . ARG A 1 88 ? 5.461 5.955 -1.318 1.00 80.44 88 ARG A C 1
ATOM 652 O O . ARG A 1 88 ? 6.251 5.279 -1.961 1.00 80.44 88 ARG A O 1
ATOM 659 N N . GLY A 1 89 ? 4.140 5.763 -1.361 1.00 84.75 89 GLY A N 1
ATOM 660 C CA . GLY A 1 89 ? 3.507 4.631 -2.055 1.00 84.75 89 GLY A CA 1
ATOM 661 C C . GLY A 1 89 ? 3.866 4.536 -3.548 1.00 84.75 89 GLY A C 1
ATOM 662 O O . GLY A 1 89 ? 4.432 3.525 -3.951 1.00 84.75 89 GLY A O 1
ATOM 663 N N . PRO A 1 90 ? 3.617 5.585 -4.357 1.00 88.62 90 PRO A N 1
ATOM 664 C CA . PRO A 1 90 ? 3.934 5.607 -5.782 1.00 88.62 90 PRO A CA 1
ATOM 665 C C . PRO A 1 90 ? 5.418 5.425 -6.068 1.00 88.62 90 PRO A C 1
ATOM 667 O O . PRO A 1 90 ? 5.762 4.693 -6.988 1.00 88.62 90 PRO A O 1
ATOM 670 N N . ARG A 1 91 ? 6.303 6.025 -5.259 1.00 89.00 91 ARG A N 1
ATOM 671 C CA . ARG A 1 91 ? 7.752 5.854 -5.432 1.00 89.00 91 ARG A CA 1
ATOM 672 C C . ARG A 1 91 ? 8.204 4.432 -5.123 1.00 89.00 91 ARG A C 1
ATOM 674 O O . ARG A 1 91 ? 8.900 3.844 -5.938 1.00 89.00 91 ARG A O 1
ATOM 681 N N . CYS A 1 92 ? 7.755 3.858 -4.007 1.00 90.38 92 CYS A N 1
ATOM 682 C CA . CYS A 1 92 ? 8.106 2.485 -3.636 1.00 90.38 92 CYS A CA 1
ATOM 683 C C . CYS A 1 92 ? 7.590 1.473 -4.660 1.00 90.38 92 CYS A C 1
ATOM 685 O O . CYS A 1 92 ? 8.335 0.597 -5.088 1.00 90.38 92 CYS A O 1
ATOM 687 N N . ALA A 1 93 ? 6.332 1.610 -5.083 1.00 92.06 93 ALA A N 1
ATOM 688 C CA . ALA A 1 93 ? 5.760 0.728 -6.090 1.00 92.06 93 ALA A CA 1
ATOM 689 C C . ALA A 1 93 ? 6.437 0.917 -7.458 1.00 92.06 93 ALA A C 1
ATOM 691 O O . ALA A 1 93 ? 6.672 -0.062 -8.157 1.00 92.06 93 ALA A O 1
ATOM 692 N N . GLY A 1 94 ? 6.815 2.148 -7.809 1.00 93.44 94 GLY A N 1
ATOM 693 C CA . GLY A 1 94 ? 7.546 2.444 -9.038 1.00 93.44 94 GLY A CA 1
ATOM 694 C C . GLY A 1 94 ? 8.935 1.819 -9.052 1.00 93.44 94 GLY A C 1
ATOM 695 O O . GLY A 1 94 ? 9.263 1.110 -9.994 1.00 93.44 94 GLY A O 1
ATOM 696 N N . TRP A 1 95 ? 9.725 2.007 -7.992 1.00 93.38 95 TRP A N 1
ATOM 697 C CA . TRP A 1 95 ? 11.048 1.384 -7.882 1.00 93.38 95 TRP A CA 1
ATOM 698 C C . TRP A 1 95 ? 10.975 -0.141 -7.854 1.00 93.38 95 TRP A C 1
ATOM 700 O O . TRP A 1 95 ? 11.818 -0.801 -8.453 1.00 93.38 95 TRP A O 1
ATOM 710 N N . MET A 1 96 ? 9.953 -0.709 -7.209 1.00 94.06 96 MET A N 1
ATOM 711 C CA . MET A 1 96 ? 9.719 -2.150 -7.270 1.00 94.06 96 MET A CA 1
ATOM 712 C C . MET A 1 96 ? 9.392 -2.598 -8.699 1.00 94.06 96 MET A C 1
ATOM 714 O O . MET A 1 96 ? 9.942 -3.591 -9.161 1.00 94.06 96 MET A O 1
ATOM 718 N N . GLN A 1 97 ? 8.537 -1.870 -9.425 1.00 95.56 97 GLN A N 1
ATOM 719 C CA . GLN A 1 97 ? 8.216 -2.216 -10.809 1.00 95.56 97 GLN A CA 1
ATOM 720 C C . GLN A 1 97 ? 9.424 -2.070 -11.741 1.00 95.56 97 GLN A C 1
ATOM 722 O O . GLN A 1 97 ? 9.616 -2.916 -12.610 1.00 95.56 97 GL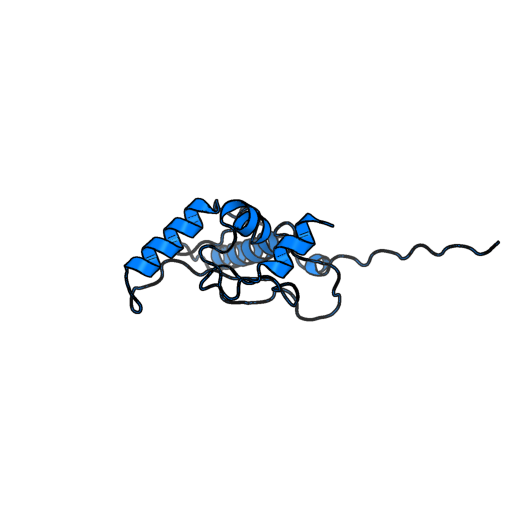N A O 1
ATOM 727 N N . ASP A 1 98 ? 10.249 -1.040 -11.551 1.00 94.19 98 ASP A N 1
ATOM 728 C CA . ASP A 1 98 ? 11.510 -0.877 -12.279 1.00 94.19 98 ASP A CA 1
ATOM 729 C C . ASP A 1 98 ? 12.421 -2.087 -12.056 1.00 94.19 98 ASP A C 1
ATOM 731 O O . ASP A 1 98 ? 12.901 -2.675 -13.023 1.00 94.19 98 ASP A O 1
ATOM 735 N N . TYR A 1 99 ? 12.583 -2.514 -10.802 1.00 93.81 99 TYR A N 1
ATOM 736 C CA . TYR A 1 99 ? 13.370 -3.696 -10.463 1.00 93.81 99 TYR A CA 1
ATOM 737 C C . TYR A 1 99 ? 12.818 -4.976 -11.113 1.00 93.81 99 TYR A C 1
ATOM 739 O O . TYR A 1 99 ? 13.577 -5.737 -11.710 1.00 93.81 99 TYR A O 1
ATOM 747 N N . LEU A 1 100 ? 11.501 -5.207 -11.056 1.00 94.75 100 LEU A N 1
ATOM 748 C CA . LEU A 1 100 ? 10.868 -6.362 -11.708 1.00 94.75 100 LEU A CA 1
ATOM 749 C C . LEU A 1 100 ? 11.123 -6.361 -13.223 1.00 94.75 100 LEU A C 1
ATOM 751 O O . LEU A 1 100 ? 11.497 -7.390 -13.786 1.00 94.75 100 LEU A O 1
ATOM 755 N N . ASN A 1 101 ? 10.999 -5.198 -13.869 1.00 94.69 101 ASN A N 1
ATOM 756 C CA . ASN A 1 101 ? 11.274 -5.044 -15.296 1.00 94.69 101 ASN A CA 1
ATOM 757 C C . ASN A 1 101 ? 12.749 -5.319 -15.630 1.00 94.69 101 ASN A C 1
ATOM 759 O O . ASN A 1 101 ? 13.032 -6.005 -16.611 1.00 94.69 101 ASN A O 1
ATOM 763 N N . GLU A 1 102 ? 13.686 -4.808 -14.825 1.00 95.12 102 GLU A N 1
ATOM 764 C CA . GLU A 1 102 ? 15.129 -5.038 -14.999 1.00 95.12 102 GLU A CA 1
ATOM 765 C C . GLU A 1 102 ? 15.500 -6.519 -14.859 1.00 95.12 102 GLU A C 1
ATOM 767 O O . GLU A 1 102 ? 16.349 -7.017 -15.600 1.00 95.12 102 GLU A O 1
ATOM 772 N N . MET A 1 103 ? 14.829 -7.239 -13.959 1.00 96.00 103 MET A N 1
ATOM 773 C CA . MET A 1 103 ? 15.013 -8.679 -13.769 1.00 96.00 103 MET A CA 1
ATOM 774 C C . MET A 1 103 ? 14.278 -9.536 -14.815 1.00 96.00 103 MET A C 1
ATOM 776 O O . MET A 1 103 ? 14.444 -10.755 -14.823 1.00 96.00 103 MET A O 1
ATOM 780 N N . GLY A 1 104 ? 13.473 -8.927 -15.694 1.00 93.94 104 GLY A N 1
ATOM 781 C CA . GLY A 1 104 ? 12.629 -9.641 -16.657 1.00 93.94 104 GLY A CA 1
ATOM 782 C C . GLY A 1 104 ? 11.499 -10.441 -16.001 1.00 93.94 104 GLY A C 1
ATOM 783 O O . GLY A 1 104 ? 11.005 -11.403 -16.590 1.00 93.94 104 GLY A O 1
ATOM 784 N N . GLU A 1 105 ? 11.101 -10.069 -14.784 1.00 94.50 105 GLU A N 1
ATOM 785 C CA . GLU A 1 105 ? 10.032 -10.726 -14.040 1.00 94.50 105 GLU A CA 1
ATOM 786 C C . GLU A 1 105 ? 8.664 -10.280 -14.567 1.00 94.50 105 GLU A C 1
ATOM 788 O O . GLU A 1 105 ? 8.277 -9.120 -14.437 1.00 94.50 105 GLU A O 1
ATOM 793 N N . ALA A 1 106 ? 7.927 -11.217 -15.165 1.00 91.56 106 ALA A N 1
ATOM 794 C CA . ALA A 1 106 ? 6.638 -10.951 -15.808 1.00 91.56 106 ALA A CA 1
ATOM 795 C C . ALA A 1 106 ? 5.434 -11.535 -15.053 1.00 91.56 106 ALA A C 1
ATOM 797 O O . ALA A 1 106 ? 4.293 -11.242 -15.411 1.00 91.56 106 ALA A O 1
ATOM 798 N N . SER A 1 107 ? 5.654 -12.371 -14.032 1.00 92.56 107 SER A N 1
ATOM 799 C CA . SER A 1 107 ? 4.565 -12.980 -13.254 1.00 92.56 107 SER A CA 1
ATOM 800 C C . SER A 1 107 ? 4.047 -12.084 -12.126 1.00 92.56 107 SER A C 1
ATOM 802 O O . SER A 1 107 ? 2.980 -12.346 -11.570 1.00 92.56 107 SER A O 1
ATOM 804 N N . MET A 1 108 ? 4.784 -11.021 -11.797 1.00 92.06 108 MET A N 1
ATOM 805 C CA . MET A 1 108 ? 4.468 -10.089 -10.721 1.00 92.06 108 MET A CA 1
ATOM 806 C C . MET A 1 108 ? 4.460 -8.650 -11.230 1.00 92.06 108 MET A C 1
ATOM 808 O O . MET A 1 108 ? 5.237 -8.270 -12.101 1.00 92.06 108 MET A O 1
ATOM 812 N N . SER A 1 109 ? 3.606 -7.829 -10.628 1.00 94.12 109 SER A N 1
ATOM 813 C CA . SER A 1 109 ? 3.563 -6.388 -10.866 1.00 94.12 109 SER A CA 1
ATOM 814 C C . SER A 1 109 ? 3.341 -5.643 -9.559 1.00 94.12 109 SER A C 1
ATOM 816 O O . SER A 1 109 ? 2.569 -6.096 -8.709 1.00 94.12 109 SER A O 1
ATOM 818 N N . ALA A 1 110 ? 3.959 -4.477 -9.416 1.00 95.06 110 ALA A N 1
ATOM 819 C CA . ALA A 1 110 ? 3.675 -3.574 -8.316 1.00 95.06 110 ALA A CA 1
ATOM 820 C C . ALA A 1 110 ? 2.452 -2.702 -8.634 1.00 95.06 110 ALA A C 1
ATOM 822 O O . ALA A 1 110 ? 2.219 -2.295 -9.775 1.00 95.06 110 ALA A O 1
ATOM 823 N N . ALA A 1 111 ? 1.681 -2.383 -7.599 1.00 95.69 111 ALA A N 1
ATOM 824 C CA . ALA A 1 111 ? 0.527 -1.504 -7.690 1.00 95.69 111 ALA A CA 1
ATOM 825 C C . ALA A 1 111 ? 0.428 -0.616 -6.446 1.00 95.69 111 ALA A C 1
ATOM 827 O O . ALA A 1 111 ? 0.955 -0.950 -5.382 1.00 95.69 111 ALA A O 1
ATOM 828 N N . ILE A 1 112 ? -0.269 0.510 -6.571 1.00 94.94 112 ILE A N 1
ATOM 829 C CA . ILE A 1 112 ? -0.611 1.374 -5.439 1.00 94.94 112 ILE A CA 1
ATOM 830 C C . ILE A 1 112 ? -2.078 1.215 -5.060 1.00 94.94 112 ILE A C 1
ATOM 832 O O . ILE A 1 112 ? -2.946 1.138 -5.925 1.00 94.94 112 ILE A O 1
ATOM 836 N N . LEU A 1 113 ? -2.371 1.252 -3.760 1.00 95.00 113 LEU A N 1
ATOM 837 C CA . LEU A 1 113 ? -3.735 1.447 -3.274 1.00 95.00 113 LEU A CA 1
ATOM 838 C C . LEU A 1 113 ? -4.113 2.923 -3.432 1.00 95.00 113 LEU A C 1
ATOM 840 O O . LEU A 1 113 ? -3.541 3.799 -2.765 1.00 95.00 113 LEU A O 1
ATOM 844 N N . LYS A 1 114 ? -5.085 3.206 -4.299 1.00 93.06 114 LYS A N 1
ATOM 845 C CA . LYS A 1 114 ? -5.549 4.570 -4.549 1.00 93.06 114 LYS A CA 1
ATOM 846 C C . LYS A 1 114 ? -6.123 5.194 -3.277 1.00 93.06 114 LYS A C 1
ATOM 848 O O . LYS A 1 114 ? -6.910 4.591 -2.555 1.00 93.06 114 LYS A O 1
ATOM 853 N N . GLY A 1 115 ? -5.684 6.416 -2.977 1.00 90.12 115 GLY A N 1
ATOM 854 C CA . GLY A 1 115 ? -6.042 7.127 -1.744 1.00 90.12 115 GLY A CA 1
ATOM 855 C C . GLY A 1 115 ? -5.367 6.595 -0.471 1.00 90.12 115 GLY A C 1
ATOM 856 O O . GLY A 1 115 ? -5.472 7.235 0.578 1.00 90.12 115 GLY A O 1
ATOM 857 N N . GLY A 1 116 ? -4.640 5.475 -0.547 1.00 91.50 116 GLY A N 1
ATOM 858 C CA . GLY A 1 116 ? -3.970 4.862 0.597 1.00 91.50 116 GLY A CA 1
ATOM 859 C C . GLY A 1 116 ? -4.915 4.496 1.733 1.00 91.50 116 GLY A C 1
ATOM 860 O O . GLY A 1 116 ? -6.127 4.389 1.560 1.00 91.50 116 GLY A O 1
ATOM 861 N N . ILE A 1 117 ? -4.357 4.367 2.934 1.00 91.94 117 ILE A N 1
ATOM 862 C CA . ILE A 1 117 ? -5.140 4.016 4.121 1.00 91.94 117 ILE A CA 1
ATOM 863 C C . ILE A 1 117 ? -6.164 5.086 4.517 1.00 91.94 117 ILE A C 1
ATOM 865 O O . ILE A 1 117 ? -7.236 4.754 5.005 1.00 91.94 117 ILE A O 1
ATOM 869 N N . LYS A 1 118 ? -5.887 6.370 4.255 1.00 90.62 118 LYS A N 1
ATOM 870 C CA . LYS A 1 118 ? -6.866 7.444 4.484 1.00 90.62 118 LYS A CA 1
ATOM 871 C C . LYS A 1 118 ? -8.075 7.289 3.556 1.00 90.62 118 LYS A C 1
ATOM 873 O O . LYS A 1 118 ? -9.212 7.427 3.996 1.00 90.62 118 LYS A O 1
ATOM 878 N N . GLY A 1 119 ? -7.835 6.966 2.283 1.00 91.75 119 GLY A N 1
ATOM 879 C CA . GLY A 1 119 ? -8.888 6.645 1.319 1.00 91.75 119 GLY A CA 1
ATOM 880 C C . GLY A 1 119 ? -9.660 5.383 1.700 1.00 91.75 119 GLY A C 1
ATOM 881 O O . GLY A 1 119 ? -10.889 5.380 1.637 1.00 91.75 119 GLY A O 1
ATOM 882 N N . TRP A 1 120 ? -8.951 4.352 2.167 1.00 94.75 120 TRP A N 1
ATOM 883 C CA . TRP A 1 120 ? -9.549 3.125 2.692 1.00 94.75 120 TRP A CA 1
ATOM 884 C C . TRP A 1 120 ? -10.488 3.406 3.863 1.00 94.75 120 TRP A C 1
ATOM 886 O O . TRP A 1 120 ? -11.664 3.061 3.798 1.00 94.75 120 TRP A O 1
ATOM 896 N N . GLN A 1 121 ? -10.003 4.096 4.899 1.00 93.44 121 GLN A N 1
ATOM 897 C CA . GLN A 1 121 ? -10.788 4.386 6.095 1.00 93.44 121 GLN A CA 1
ATOM 898 C C . GLN A 1 121 ? -11.996 5.272 5.784 1.00 93.44 121 GLN A C 1
ATOM 900 O O . GLN A 1 121 ? -13.091 5.010 6.275 1.00 93.44 121 GLN A O 1
ATOM 905 N N . LYS A 1 122 ? -11.851 6.265 4.901 1.00 92.44 122 LYS A N 1
ATOM 906 C CA . LYS A 1 122 ? -12.986 7.090 4.464 1.00 92.44 122 LYS A CA 1
ATOM 907 C C . LYS A 1 122 ? -14.098 6.253 3.823 1.00 92.44 122 LYS A C 1
ATOM 909 O O . LYS A 1 122 ? -15.270 6.599 3.941 1.00 92.44 122 LYS A O 1
ATOM 914 N N . LYS A 1 123 ? -13.733 5.184 3.116 1.00 95.12 123 LYS A N 1
ATOM 915 C CA . LYS A 1 123 ? -14.669 4.334 2.378 1.00 95.12 123 LYS A CA 1
ATOM 916 C C . LYS A 1 123 ? -15.256 3.204 3.223 1.00 95.12 123 LYS A C 1
ATOM 918 O O . LYS A 1 123 ? -16.434 2.892 3.088 1.00 95.12 123 LYS A O 1
ATOM 923 N N . TYR A 1 124 ? -14.433 2.585 4.062 1.00 95.06 124 TYR A N 1
ATOM 924 C CA . TYR A 1 124 ? -14.746 1.336 4.756 1.00 95.06 124 TYR A CA 1
ATOM 925 C C . TYR A 1 124 ? -14.717 1.450 6.282 1.00 95.06 124 TYR A C 1
ATOM 927 O O . TYR A 1 124 ? -14.958 0.459 6.974 1.00 95.06 124 TYR A O 1
ATOM 935 N N . SER A 1 125 ? -14.433 2.637 6.821 1.00 93.56 125 SER A N 1
ATOM 936 C CA . SER A 1 125 ? -14.205 2.854 8.251 1.00 93.56 125 SER A CA 1
ATOM 937 C C . SER A 1 125 ? -13.150 1.867 8.768 1.00 93.56 125 SER A C 1
ATOM 939 O O . SER A 1 125 ? -12.067 1.801 8.194 1.00 93.56 125 SER A O 1
ATOM 941 N N . GLY A 1 126 ? -13.446 1.080 9.804 1.00 90.94 126 GLY A N 1
ATOM 942 C CA . GLY A 1 126 ? -12.541 0.045 10.315 1.00 90.94 126 GLY A CA 1
ATOM 943 C C . GLY A 1 126 ? -12.675 -1.330 9.654 1.00 90.94 126 GLY A C 1
ATOM 944 O O . GLY A 1 126 ? -12.053 -2.283 10.123 1.00 90.94 126 GLY A O 1
ATOM 945 N N . LYS A 1 127 ? -13.500 -1.495 8.607 1.00 95.12 127 LYS A N 1
ATOM 946 C CA . LYS A 1 127 ? -13.669 -2.806 7.958 1.00 95.12 127 LYS A CA 1
ATOM 947 C C . LYS A 1 127 ? -12.347 -3.228 7.305 1.00 95.12 127 LYS A C 1
ATOM 949 O O . LYS A 1 127 ? -11.730 -2.451 6.576 1.00 95.12 127 LYS A O 1
ATOM 954 N N . MET A 1 128 ? -11.958 -4.488 7.533 1.00 94.19 128 MET A N 1
ATOM 955 C CA . MET A 1 128 ? -10.713 -5.074 7.015 1.00 94.19 128 MET A CA 1
ATOM 956 C C . MET A 1 128 ? -9.479 -4.245 7.400 1.00 94.19 128 MET A C 1
ATOM 958 O O . MET A 1 128 ? -8.592 -4.015 6.580 1.00 94.19 128 MET A O 1
ATOM 962 N N . MET A 1 129 ? -9.439 -3.783 8.650 1.00 94.81 129 MET A N 1
ATOM 963 C CA . MET A 1 129 ? -8.271 -3.144 9.239 1.00 94.81 129 MET A CA 1
ATOM 964 C C . MET A 1 129 ? -7.830 -3.895 10.490 1.00 94.81 129 MET A C 1
ATOM 966 O O . MET A 1 129 ? -8.655 -4.252 11.331 1.00 94.81 129 MET A O 1
ATOM 970 N N . ASP A 1 130 ? -6.523 -4.089 10.618 1.00 92.94 130 ASP A N 1
ATOM 971 C CA . ASP A 1 130 ? -5.904 -4.593 11.836 1.00 92.94 130 ASP A CA 1
ATOM 972 C C . ASP A 1 130 ? -5.576 -3.403 12.747 1.00 92.94 130 ASP A C 1
ATOM 974 O O . ASP A 1 130 ? -5.133 -2.348 12.281 1.00 92.94 130 ASP A O 1
ATOM 978 N N . TRP A 1 131 ? -5.796 -3.566 14.055 1.00 92.00 131 TRP A N 1
ATOM 979 C CA . TRP A 1 131 ? -5.512 -2.537 15.070 1.00 92.00 131 TRP A CA 1
ATOM 980 C C . TRP A 1 131 ? -6.231 -1.198 14.837 1.00 92.00 131 TRP A C 1
ATOM 982 O O . TRP A 1 131 ? -5.683 -0.135 15.128 1.00 92.00 131 TRP A O 1
ATOM 992 N N . TYR A 1 132 ? -7.455 -1.240 14.300 1.00 93.69 132 TYR A N 1
ATOM 993 C CA . TYR A 1 132 ? -8.250 -0.037 14.057 1.00 93.69 132 TYR A CA 1
ATOM 994 C C . TYR A 1 132 ? -8.531 0.732 15.356 1.00 93.69 132 TYR A C 1
ATOM 996 O O . TYR A 1 132 ? -9.120 0.188 16.291 1.00 93.69 132 TYR A O 1
ATOM 1004 N N . ASP A 1 133 ? -8.161 2.014 15.382 1.00 92.81 133 ASP A N 1
ATOM 1005 C CA . ASP A 1 133 ? -8.464 2.932 16.483 1.00 92.81 133 ASP A CA 1
ATOM 1006 C C . ASP A 1 133 ? -9.440 4.020 16.022 1.00 92.81 133 ASP A C 1
ATOM 1008 O O . ASP A 1 133 ? -9.066 5.010 15.394 1.00 92.81 133 ASP A O 1
ATOM 1012 N N . GLU A 1 134 ? -10.715 3.854 16.366 1.00 92.00 134 GLU A N 1
ATOM 1013 C CA . GLU A 1 134 ? -11.779 4.799 16.023 1.00 92.00 134 GLU A CA 1
ATOM 1014 C C . GLU A 1 134 ? -11.542 6.214 16.578 1.00 92.00 134 GLU A C 1
ATOM 1016 O O . GLU A 1 134 ? -11.901 7.208 15.933 1.00 92.00 134 GLU A O 1
ATOM 1021 N N . LYS A 1 135 ? -10.908 6.337 17.753 1.00 91.12 135 LYS A N 1
ATOM 1022 C CA . LYS A 1 135 ? -10.660 7.642 18.384 1.00 91.12 135 LYS A CA 1
ATOM 1023 C C . LYS A 1 135 ? -9.648 8.442 17.579 1.00 91.12 135 LYS A C 1
ATOM 1025 O O . LYS A 1 135 ? -9.872 9.633 17.362 1.00 91.12 135 LYS A O 1
ATOM 1030 N N . PHE A 1 136 ? -8.589 7.789 17.104 1.00 89.69 136 PHE A N 1
ATOM 1031 C CA . PHE A 1 136 ? -7.593 8.400 16.225 1.00 89.69 136 PHE A CA 1
ATOM 1032 C C . PHE A 1 136 ? -8.246 9.002 14.972 1.00 89.69 136 PHE A C 1
ATOM 1034 O O . PHE A 1 136 ? -8.020 10.167 14.640 1.00 89.69 136 PHE A O 1
ATOM 1041 N N . TRP A 1 137 ? -9.119 8.242 14.304 1.00 88.62 137 TRP A N 1
ATOM 1042 C CA . TRP A 1 137 ? -9.772 8.692 13.069 1.00 88.62 137 TRP A CA 1
ATOM 1043 C C . TRP A 1 137 ? -10.828 9.778 13.286 1.00 88.62 137 TRP A C 1
ATOM 1045 O O . TRP A 1 137 ? -10.989 10.649 12.432 1.00 88.62 137 TRP A O 1
ATOM 1055 N N . THR A 1 138 ? -11.523 9.766 14.425 1.00 87.06 138 THR A N 1
ATOM 1056 C CA . THR A 1 138 ? -12.499 10.813 14.779 1.00 87.06 138 THR A CA 1
ATOM 1057 C C . THR A 1 138 ? -11.805 12.149 15.065 1.00 87.06 138 THR A C 1
ATOM 1059 O O . THR A 1 138 ? -12.272 13.206 14.636 1.00 87.06 138 THR A O 1
ATOM 1062 N N . GLN A 1 139 ? -10.646 12.114 15.731 1.00 79.25 139 GLN A N 1
ATOM 1063 C CA . GLN A 1 139 ? -9.844 13.308 16.016 1.00 79.25 139 GLN A CA 1
ATOM 1064 C C . GLN A 1 139 ? -9.296 13.956 14.737 1.00 79.25 139 GLN A C 1
ATOM 1066 O O . GLN A 1 139 ? -9.305 15.179 14.633 1.00 79.25 139 GLN A O 1
ATOM 1071 N N . GLN A 1 140 ? -8.908 13.164 13.729 1.00 71.19 140 GLN A N 1
ATOM 1072 C CA . GLN A 1 140 ? -8.437 13.700 12.444 1.00 71.19 140 GLN A CA 1
ATOM 1073 C C . GLN A 1 140 ? -9.523 14.363 11.584 1.00 71.19 140 GLN A C 1
ATOM 1075 O O . GLN A 1 140 ? -9.185 15.148 10.707 1.00 71.19 140 GLN A O 1
ATOM 1080 N N . GLN A 1 141 ? -10.809 14.070 11.798 1.00 63.59 141 GLN A N 1
ATOM 1081 C CA . GLN A 1 141 ? -11.907 14.738 11.076 1.00 63.59 141 GLN A CA 1
ATOM 1082 C C . GLN A 1 141 ? -12.288 16.093 11.684 1.00 63.59 141 GLN A C 1
ATOM 1084 O O . GLN A 1 141 ? -13.006 16.867 11.058 1.00 63.59 141 GLN A O 1
ATOM 1089 N N . SER A 1 142 ? -11.831 16.358 12.909 1.00 52.19 142 SER A N 1
ATOM 1090 C CA . SER A 1 142 ? -12.144 17.572 13.669 1.00 52.19 142 SER A CA 1
ATOM 1091 C C . SER A 1 142 ? -11.030 18.627 13.594 1.00 52.19 142 SER A C 1
ATOM 1093 O O . SER A 1 142 ? -11.147 19.666 14.243 1.00 52.19 142 SER A O 1
ATOM 1095 N N . ALA A 1 143 ? -9.953 18.338 12.855 1.00 44.06 143 ALA A N 1
ATOM 1096 C CA . ALA A 1 143 ? -8.739 19.143 12.735 1.00 44.06 143 ALA A CA 1
ATOM 1097 C C . ALA A 1 143 ? -8.621 19.810 11.358 1.00 44.06 143 ALA A C 1
ATOM 1099 O O . ALA A 1 143 ? -9.034 19.181 10.355 1.00 44.06 143 ALA A O 1
#

pLDDT: mean 81.69, std 16.91, range [38.62, 96.44]

InterPro domains:
  IPR001763 Rhodanese-like domain [PS50206] (46-129)
  IPR036873 Rhodanese-like domain superfamily [G3DSA:3.40.250.10] (22-138)
  IPR036873 Rhodanese-like domain superfamily [SSF52821] (13-124)

Organism: Metarhizium acridum (strain CQMa 102) (NCBI:txid655827)

Foldseek 3Di:
DDDDDDDDDDDDPCPVDDFQDDDAAADELVVVVVLVVVVVVVDDPDDRLDAAEAQDDVQCPQFAQARYDYDHPDDDDDPPPDDWCPPRQRRVQRVVQVVCVVVVNDSDHGHGHVRHVVSNCVVPPCPRTDPGDNVVVVVVVVD

Radius of gyration: 17.74 Å; chains: 1; bounding box: 33×68×35 Å

Secondary structure (DSSP, 8-state):
-----PPPPPPPGGGGSPPP-S--EEE-HHHHHHHHHHHHHH-TTSPPS---EE--SSTTTT-EETT-EE--S--SS-TTS-S-TTTHHHHHHHHHHHHHHHTT--S---EEETTHHHHHHHHHTTTTEET--HHHHHHHH--

Sequence (143 aa):
MSAVTQAQDAPPWWSSFPEPKAPVHALEPEDVAQLLESHASAGPNSAKSFLLVDVRRTDWEGGTVATSLNLPAHTETDPSQTGSSNGRGPRCAGWMQDYLNEMGEASMSAAILKGGIKGWQKKYSGKMMDWYDEKFWTQQQSA